Protein AF-A0A6V7IP04-F1 (afdb_monomer_lite)

Sequence (109 aa):
FGAAIGAVGSALTLILRAREKDKRGEVNDEFKEIVTNLNEAGNLLADLQYYYSLCRRASIGATLKPIVKKAVEDTKVDSLLFGKDYGEKLKAAETVEKASKKWIKNSTS

Secondary structure (DSSP, 8-state):
-HHHHHHHHHHHHHHHHHHHH-TT----HHHHHHHHHHHHHHHHHHHHHHHHHHHHHHHHHTTS-HHHHHHHHTS---SSTT-TTHHHHHHHHHHHHHHHHHHHHHH--

Radius of gyration: 24.24 Å; chains: 1; bounding box: 55×19×72 Å

pLDDT: mean 80.54, std 7.43, range [51.78, 90.31]

Structure (mmCIF, N/CA/C/O backbone):
data_AF-A0A6V7IP04-F1
#
_entry.id   AF-A0A6V7IP04-F1
#
loop_
_atom_site.group_PDB
_atom_site.id
_atom_site.type_symbol
_atom_site.label_atom_id
_atom_site.label_alt_id
_atom_site.label_comp_id
_atom_site.label_asym_id
_atom_site.label_entity_id
_atom_site.label_seq_id
_atom_site.pdbx_PDB_ins_code
_atom_site.Cartn_x
_atom_site.Cartn_y
_atom_site.Cartn_z
_atom_site.occupancy
_atom_site.B_iso_or_equiv
_atom_site.auth_seq_id
_atom_site.auth_comp_id
_atom_site.auth_asym_id
_atom_site.auth_atom_id
_atom_site.pdbx_PDB_model_num
ATOM 1 N N . PHE A 1 1 ? 0.442 -8.502 -4.198 1.00 69.62 1 PHE A N 1
ATOM 2 C CA . PHE A 1 1 ? 0.323 -7.045 -4.412 1.00 69.62 1 PHE A CA 1
ATOM 3 C C . PHE A 1 1 ? 1.641 -6.306 -4.220 1.00 69.62 1 PHE A C 1
ATOM 5 O O . PHE A 1 1 ? 2.169 -5.844 -5.218 1.00 69.62 1 PHE A O 1
ATOM 12 N N . GLY A 1 2 ? 2.246 -6.271 -3.022 1.00 71.38 2 GLY A N 1
ATOM 13 C CA . GLY A 1 2 ? 3.549 -5.599 -2.823 1.00 71.38 2 GLY A CA 1
ATOM 14 C C . GLY A 1 2 ? 4.674 -6.108 -3.739 1.00 71.38 2 GLY A C 1
ATOM 15 O O . GLY A 1 2 ? 5.384 -5.314 -4.342 1.00 71.38 2 GLY A O 1
ATOM 16 N N . ALA A 1 3 ? 4.761 -7.428 -3.943 1.00 72.38 3 ALA A N 1
ATOM 17 C CA . ALA A 1 3 ? 5.700 -8.026 -4.897 1.00 72.38 3 ALA A CA 1
ATOM 18 C C . ALA A 1 3 ? 5.435 -7.618 -6.362 1.00 72.38 3 ALA A C 1
ATOM 20 O O . ALA A 1 3 ? 6.376 -7.511 -7.138 1.00 72.38 3 ALA A O 1
ATOM 21 N N . ALA A 1 4 ? 4.177 -7.349 -6.735 1.00 77.50 4 ALA A N 1
ATOM 22 C CA . ALA A 1 4 ? 3.814 -6.928 -8.089 1.00 77.50 4 ALA A CA 1
ATOM 23 C C . ALA A 1 4 ? 4.198 -5.460 -8.339 1.00 77.50 4 ALA A C 1
ATOM 25 O O . ALA A 1 4 ? 4.848 -5.168 -9.335 1.00 77.50 4 ALA A O 1
ATOM 26 N N . ILE A 1 5 ? 3.897 -4.559 -7.395 1.00 84.94 5 ILE A N 1
ATOM 27 C CA . ILE A 1 5 ? 4.349 -3.155 -7.445 1.00 84.94 5 ILE A CA 1
ATOM 28 C C . ILE A 1 5 ? 5.885 -3.093 -7.458 1.00 84.94 5 ILE A C 1
ATOM 30 O O . ILE A 1 5 ? 6.476 -2.367 -8.253 1.00 84.94 5 ILE A O 1
ATOM 34 N N . GLY A 1 6 ? 6.543 -3.910 -6.627 1.00 82.62 6 GLY A N 1
ATOM 35 C CA . GLY A 1 6 ? 8.001 -4.028 -6.610 1.00 82.62 6 GLY A CA 1
ATOM 36 C C . GLY A 1 6 ? 8.584 -4.545 -7.930 1.00 82.62 6 GLY A C 1
ATOM 37 O O . GLY A 1 6 ? 9.605 -4.031 -8.383 1.00 82.62 6 GLY A O 1
ATOM 38 N N . ALA A 1 7 ? 7.929 -5.511 -8.583 1.00 79.25 7 ALA A N 1
ATOM 39 C CA . ALA A 1 7 ? 8.331 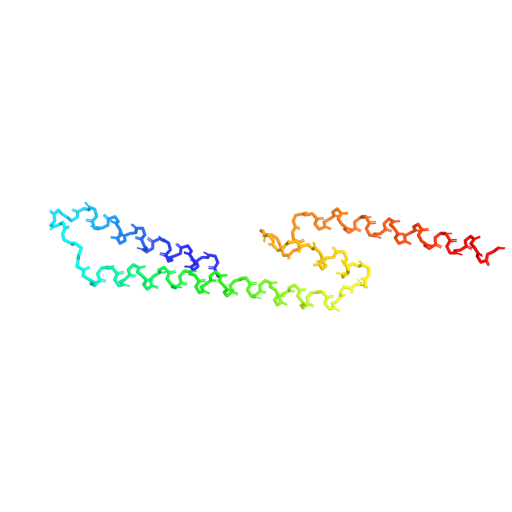-6.008 -9.898 1.00 79.25 7 ALA A CA 1
ATOM 40 C C . ALA A 1 7 ? 8.184 -4.934 -10.989 1.00 79.25 7 ALA A C 1
ATOM 42 O O . ALA A 1 7 ? 9.101 -4.769 -11.789 1.00 79.25 7 ALA A O 1
ATOM 43 N N . VAL A 1 8 ? 7.097 -4.153 -10.973 1.00 90.31 8 VAL A N 1
ATOM 44 C CA . VAL A 1 8 ? 6.895 -3.008 -11.882 1.00 90.31 8 VAL A CA 1
ATOM 45 C C . VAL A 1 8 ? 7.980 -1.948 -11.680 1.00 90.31 8 VAL A C 1
ATOM 47 O O . VAL A 1 8 ? 8.620 -1.532 -12.644 1.00 90.31 8 VAL A O 1
ATOM 50 N N . GLY A 1 9 ? 8.261 -1.562 -10.432 1.00 86.38 9 GLY A N 1
ATOM 51 C CA . GLY A 1 9 ? 9.341 -0.620 -10.121 1.00 86.38 9 GLY A CA 1
ATOM 52 C C . GLY A 1 9 ? 10.724 -1.144 -10.524 1.00 86.38 9 GLY A C 1
ATOM 53 O O . GLY A 1 9 ? 11.563 -0.392 -11.025 1.00 86.38 9 GLY A O 1
ATOM 54 N N . SER A 1 10 ? 10.954 -2.451 -10.371 1.00 82.56 10 SER A N 1
ATOM 55 C CA . SER A 1 10 ? 12.191 -3.107 -10.808 1.00 82.56 10 SER A CA 1
ATOM 56 C C . SER A 1 10 ? 12.322 -3.102 -12.331 1.00 82.56 10 SER A C 1
ATOM 58 O O . SER A 1 10 ? 13.388 -2.772 -12.843 1.00 82.56 10 SER A O 1
ATOM 60 N N . ALA A 1 11 ? 11.242 -3.400 -13.058 1.00 85.19 11 ALA A N 1
ATOM 61 C CA . ALA A 1 11 ? 11.205 -3.343 -14.515 1.00 85.19 11 ALA A CA 1
ATOM 62 C C . ALA A 1 11 ? 11.478 -1.921 -15.028 1.00 85.19 11 ALA A C 1
ATOM 64 O O . ALA A 1 11 ? 12.362 -1.742 -15.862 1.00 85.19 11 ALA A O 1
ATOM 65 N N . LEU A 1 12 ? 10.817 -0.906 -14.458 1.00 88.12 12 LEU A N 1
ATOM 66 C CA . LEU A 1 12 ? 11.086 0.509 -14.746 1.00 88.12 12 LEU A CA 1
ATOM 67 C C . LEU A 1 12 ? 12.560 0.862 -14.521 1.00 88.12 12 LEU A C 1
ATOM 69 O O . LEU A 1 12 ? 13.201 1.455 -15.385 1.00 88.12 12 LEU A O 1
ATOM 73 N N . THR A 1 13 ? 13.125 0.445 -13.386 1.00 87.12 13 THR A N 1
ATOM 74 C CA . THR A 1 13 ? 14.535 0.697 -13.053 1.00 87.12 13 THR A CA 1
ATOM 75 C C . THR A 1 13 ? 15.483 0.036 -14.056 1.00 87.12 13 THR A C 1
ATOM 77 O O . THR A 1 13 ? 16.471 0.645 -14.465 1.00 87.12 13 THR A O 1
ATOM 80 N N . LEU A 1 14 ? 15.205 -1.205 -14.467 1.00 84.06 14 LEU A N 1
ATOM 81 C CA . LEU A 1 14 ? 16.014 -1.927 -15.453 1.00 84.06 14 LEU A CA 1
ATOM 82 C C . LEU A 1 14 ? 15.943 -1.272 -16.834 1.00 84.06 14 LEU A C 1
ATOM 84 O O . LEU A 1 14 ? 16.980 -1.118 -17.474 1.00 84.06 14 LEU A O 1
ATOM 88 N N . ILE A 1 15 ? 14.754 -0.842 -17.256 1.00 86.44 15 ILE A N 1
ATOM 89 C CA . ILE A 1 15 ? 14.522 -0.154 -18.531 1.00 86.44 15 ILE A CA 1
ATOM 90 C C . ILE A 1 15 ? 15.263 1.190 -18.564 1.00 86.44 15 ILE A C 1
ATOM 92 O O . ILE A 1 15 ? 15.974 1.481 -19.525 1.00 86.44 15 ILE A O 1
ATOM 96 N N . LEU A 1 16 ? 15.182 1.977 -17.488 1.00 83.12 16 LEU A N 1
ATOM 97 C CA . LEU A 1 16 ? 15.897 3.252 -17.371 1.00 83.12 16 LEU A CA 1
ATOM 98 C C . LEU A 1 16 ? 17.423 3.061 -17.362 1.00 83.12 16 LEU A C 1
ATOM 100 O O . LEU A 1 16 ? 18.135 3.767 -18.071 1.00 83.12 16 LEU A O 1
ATOM 104 N N . ARG A 1 17 ? 17.937 2.059 -16.636 1.00 83.12 17 ARG A N 1
ATOM 105 C CA . ARG A 1 17 ? 19.378 1.739 -16.608 1.00 83.12 17 ARG A CA 1
ATOM 106 C C . ARG A 1 17 ? 19.902 1.191 -17.933 1.00 83.12 17 ARG A C 1
ATOM 108 O O . ARG A 1 17 ? 21.040 1.473 -18.301 1.00 83.12 17 ARG A O 1
ATOM 115 N N . ALA A 1 18 ? 19.115 0.367 -18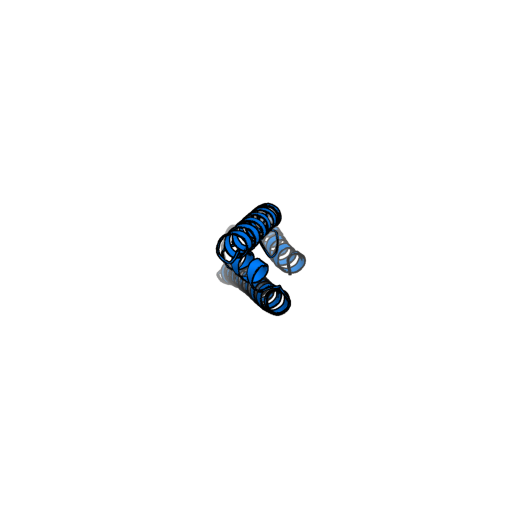.625 1.00 78.88 18 ALA A N 1
ATOM 116 C CA . ALA A 1 18 ? 19.465 -0.128 -19.954 1.00 78.88 18 ALA A CA 1
ATOM 117 C C . ALA A 1 18 ? 19.603 1.041 -20.937 1.00 78.88 18 ALA A C 1
ATOM 119 O O . ALA A 1 18 ? 20.540 1.067 -21.731 1.00 78.88 18 ALA A O 1
ATOM 120 N N . ARG A 1 19 ? 18.736 2.048 -20.797 1.00 77.94 19 ARG A N 1
ATOM 121 C CA . ARG A 1 19 ? 18.783 3.273 -21.586 1.00 77.94 19 ARG A CA 1
ATOM 122 C C . ARG A 1 19 ? 19.978 4.170 -21.270 1.00 77.94 19 ARG A C 1
ATOM 124 O O . ARG A 1 19 ? 20.609 4.651 -22.198 1.00 77.94 19 ARG A O 1
ATOM 131 N N . GLU A 1 20 ? 20.332 4.377 -20.001 1.00 76.88 20 GLU A N 1
ATOM 132 C CA . GLU A 1 20 ? 21.528 5.164 -19.634 1.00 76.88 20 GLU A CA 1
ATOM 133 C C . GLU A 1 20 ? 22.825 4.595 -20.232 1.00 76.88 20 GLU A C 1
ATOM 135 O O . GLU A 1 20 ? 23.775 5.332 -20.498 1.00 76.88 20 GLU A O 1
ATOM 140 N N . LYS A 1 21 ? 22.874 3.277 -20.454 1.00 73.12 21 LYS A N 1
ATOM 141 C CA . LYS A 1 21 ? 24.016 2.600 -21.080 1.00 73.12 21 LYS A CA 1
ATOM 142 C C . LYS A 1 21 ? 24.035 2.729 -22.604 1.00 73.12 21 LYS A C 1
ATOM 144 O O . LYS A 1 21 ? 25.099 2.541 -23.199 1.00 73.12 21 LYS A O 1
ATOM 149 N N . ASP A 1 22 ? 22.902 3.040 -23.230 1.00 73.12 22 ASP A N 1
ATOM 150 C CA . ASP A 1 22 ? 22.802 3.196 -24.676 1.00 73.12 22 ASP A CA 1
ATOM 151 C C . ASP A 1 22 ? 23.168 4.632 -25.089 1.00 73.12 22 ASP A C 1
ATOM 153 O O . ASP A 1 22 ? 22.418 5.592 -24.909 1.00 73.12 22 ASP A O 1
ATOM 157 N N . LYS A 1 23 ? 24.374 4.795 -25.642 1.00 62.31 23 LYS A N 1
ATOM 158 C CA . LYS A 1 23 ? 24.976 6.099 -25.979 1.00 62.31 23 LYS A CA 1
ATOM 159 C C . LYS A 1 23 ? 24.329 6.803 -27.185 1.00 62.31 23 LYS A C 1
ATOM 161 O O . LYS A 1 23 ? 24.824 7.849 -27.595 1.00 62.31 23 LYS A O 1
ATOM 166 N N . ARG A 1 24 ? 23.260 6.246 -27.773 1.00 63.69 24 ARG A N 1
ATOM 167 C CA . ARG A 1 24 ? 22.558 6.817 -28.942 1.00 63.69 24 ARG A CA 1
ATOM 168 C C . ARG A 1 24 ? 21.508 7.881 -28.599 1.00 63.69 24 ARG A C 1
ATOM 170 O O . ARG A 1 24 ? 21.027 8.546 -29.503 1.00 63.69 24 ARG A O 1
ATOM 177 N N . GLY A 1 25 ? 21.211 8.102 -27.317 1.00 57.75 25 GLY A N 1
ATOM 178 C CA . GLY A 1 25 ? 20.666 9.366 -26.797 1.00 57.75 25 GLY A CA 1
ATOM 179 C C . GLY A 1 25 ? 19.208 9.733 -27.116 1.00 57.75 25 GLY A C 1
ATOM 180 O O . GLY A 1 25 ? 18.636 10.543 -26.387 1.00 57.75 25 GLY A O 1
ATOM 181 N N . GLU A 1 26 ? 18.559 9.153 -28.122 1.00 65.12 26 GLU A N 1
ATOM 182 C CA . GLU A 1 26 ? 17.201 9.573 -28.492 1.00 65.12 26 GLU A CA 1
ATOM 183 C C . GLU A 1 26 ? 16.124 8.890 -27.633 1.00 65.12 26 GLU A C 1
ATOM 185 O O . GLU A 1 26 ? 16.058 7.665 -27.519 1.00 65.12 26 GLU A O 1
ATOM 190 N N . VAL A 1 27 ? 15.266 9.696 -26.987 1.00 70.00 27 VAL A N 1
ATOM 191 C CA . VAL A 1 27 ? 13.999 9.197 -26.431 1.00 70.00 27 VAL A C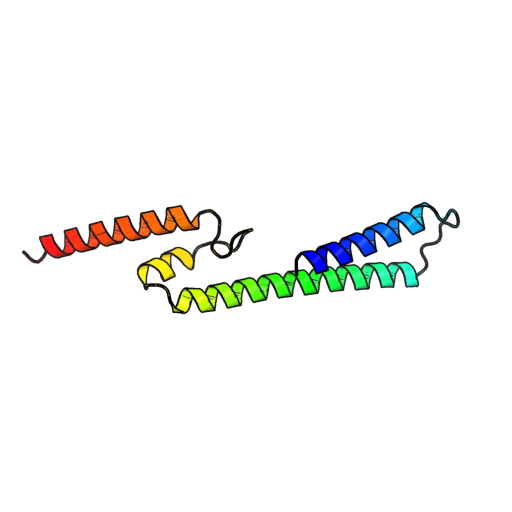A 1
ATOM 192 C C . VAL A 1 27 ? 13.082 8.937 -27.627 1.00 70.00 27 VAL A C 1
ATOM 194 O O . VAL A 1 27 ? 12.528 9.894 -28.168 1.00 70.00 27 VAL A O 1
ATOM 197 N N . ASN A 1 28 ? 12.903 7.687 -28.047 1.00 76.31 28 ASN A N 1
ATOM 198 C CA . ASN A 1 28 ? 11.828 7.384 -28.989 1.00 76.31 28 ASN A CA 1
ATOM 199 C C . ASN A 1 28 ? 10.475 7.368 -28.250 1.00 76.31 28 ASN A C 1
ATOM 201 O O . ASN A 1 28 ? 10.414 7.241 -27.021 1.00 76.31 28 ASN A O 1
ATOM 205 N N . ASP A 1 29 ? 9.383 7.558 -28.986 1.00 80.44 29 ASP A N 1
ATOM 206 C CA . ASP A 1 29 ? 8.054 7.640 -28.375 1.00 80.44 29 ASP A CA 1
ATOM 207 C C . ASP A 1 29 ? 7.612 6.298 -27.765 1.00 80.44 29 ASP A C 1
ATOM 209 O O . ASP A 1 29 ? 6.995 6.296 -26.700 1.00 80.44 29 ASP A O 1
ATOM 213 N N . GLU A 1 30 ? 8.063 5.168 -28.322 1.00 78.81 30 GLU A N 1
ATOM 214 C CA . GLU A 1 30 ? 7.844 3.826 -27.757 1.00 78.81 30 GLU A CA 1
ATOM 215 C C . GLU A 1 30 ? 8.406 3.687 -26.333 1.00 78.81 30 GLU A C 1
ATOM 217 O O . GLU A 1 30 ? 7.758 3.127 -25.450 1.00 78.81 30 GLU A O 1
ATOM 222 N N . PHE A 1 31 ? 9.599 4.229 -26.060 1.00 82.81 31 PHE A N 1
ATOM 223 C CA . PHE A 1 31 ? 10.184 4.187 -24.720 1.00 82.81 31 PHE A CA 1
ATOM 224 C C . PHE A 1 31 ? 9.341 4.967 -23.709 1.00 82.81 31 PHE A C 1
ATOM 226 O O . PHE A 1 31 ? 9.152 4.514 -22.576 1.00 82.81 31 PHE A O 1
ATOM 233 N N . LYS A 1 32 ? 8.832 6.144 -24.102 1.00 81.56 32 LYS A N 1
ATOM 234 C CA . LYS A 1 32 ? 7.942 6.938 -23.240 1.00 81.56 32 LYS A CA 1
ATOM 235 C C . LYS A 1 32 ? 6.664 6.162 -22.952 1.00 81.56 32 LYS A C 1
ATOM 237 O O . LYS A 1 32 ? 6.239 6.123 -21.804 1.00 81.56 32 LYS A O 1
ATOM 242 N N . GLU A 1 33 ? 6.093 5.519 -23.965 1.00 80.94 33 GLU A N 1
ATOM 243 C CA . GLU A 1 33 ? 4.867 4.735 -23.838 1.00 80.94 33 GLU A CA 1
ATOM 244 C C . GLU A 1 33 ? 5.047 3.533 -22.899 1.00 80.94 33 GLU A C 1
ATOM 246 O O . GLU A 1 33 ? 4.228 3.320 -22.008 1.00 80.94 33 GLU A O 1
ATOM 251 N N . ILE A 1 34 ? 6.169 2.811 -22.995 1.00 84.81 34 ILE A N 1
ATOM 252 C CA . ILE A 1 34 ? 6.496 1.709 -22.075 1.00 84.81 34 ILE A CA 1
ATOM 253 C C . ILE A 1 34 ? 6.597 2.202 -20.626 1.00 84.81 34 ILE A C 1
ATOM 255 O O . ILE A 1 34 ? 6.043 1.578 -19.717 1.00 84.81 34 ILE A O 1
ATOM 259 N N . VAL A 1 35 ? 7.300 3.315 -20.390 1.00 85.94 35 VAL A N 1
ATOM 260 C CA . VAL A 1 35 ? 7.442 3.890 -19.042 1.00 85.94 35 VAL A CA 1
ATOM 261 C C . VAL A 1 35 ? 6.089 4.347 -18.497 1.00 85.94 35 VAL A C 1
ATOM 263 O O . VAL A 1 35 ? 5.782 4.070 -17.336 1.00 85.94 35 VAL A O 1
ATOM 266 N N . THR A 1 36 ? 5.266 4.992 -19.325 1.00 84.75 36 THR A N 1
ATOM 267 C CA . THR A 1 36 ? 3.912 5.425 -18.957 1.00 84.75 36 THR A CA 1
ATOM 268 C C . THR A 1 36 ? 3.032 4.233 -18.592 1.00 84.75 36 THR A C 1
ATOM 270 O O . THR A 1 36 ? 2.492 4.208 -17.489 1.00 84.75 36 THR A O 1
ATOM 273 N N . ASN A 1 37 ? 2.975 3.199 -19.434 1.00 84.06 37 ASN A N 1
ATOM 274 C CA . ASN A 1 37 ? 2.168 2.001 -19.188 1.00 84.06 37 ASN A CA 1
ATOM 275 C C . ASN A 1 37 ? 2.590 1.268 -17.907 1.00 84.06 37 ASN A C 1
ATOM 277 O O . ASN A 1 37 ? 1.749 0.794 -17.142 1.00 84.06 37 ASN A O 1
ATOM 281 N N . LEU A 1 38 ? 3.895 1.189 -17.628 1.00 88.75 38 LEU A N 1
ATOM 282 C CA . LEU A 1 38 ? 4.389 0.597 -16.384 1.00 88.75 38 LEU A CA 1
ATOM 283 C C . LEU A 1 38 ? 4.039 1.449 -15.160 1.00 88.75 38 LEU A C 1
ATOM 285 O O . LEU A 1 38 ? 3.672 0.900 -14.123 1.00 88.75 38 LEU A O 1
ATOM 289 N N . ASN A 1 39 ? 4.122 2.774 -15.266 1.00 86.81 39 ASN A N 1
ATOM 290 C CA . ASN A 1 39 ? 3.705 3.671 -14.192 1.00 86.81 39 ASN A CA 1
ATOM 291 C C . ASN A 1 39 ? 2.200 3.536 -13.901 1.00 86.81 39 ASN A C 1
ATOM 293 O O . ASN A 1 39 ? 1.800 3.393 -12.746 1.00 86.81 39 ASN A O 1
ATOM 297 N N . GLU A 1 40 ? 1.369 3.502 -14.943 1.00 86.44 40 GLU A N 1
ATOM 298 C CA . GLU A 1 40 ? -0.074 3.274 -14.827 1.00 86.44 40 GLU A CA 1
ATOM 299 C C . GLU A 1 40 ? -0.390 1.916 -14.195 1.00 86.44 40 GLU A C 1
ATOM 301 O O . GLU A 1 40 ? -1.189 1.847 -13.260 1.00 86.44 40 GLU A O 1
ATOM 306 N N . ALA A 1 41 ? 0.295 0.847 -14.610 1.00 89.31 41 ALA A N 1
ATOM 307 C CA . ALA A 1 41 ? 0.163 -0.466 -13.984 1.00 89.31 41 ALA A CA 1
ATOM 308 C C . ALA A 1 41 ? 0.533 -0.432 -12.490 1.00 89.31 41 ALA A C 1
ATOM 310 O O . ALA A 1 41 ? -0.151 -1.040 -11.664 1.00 89.31 41 ALA A O 1
ATOM 311 N N . GLY A 1 42 ? 1.589 0.301 -12.125 1.00 89.75 42 GLY A N 1
ATOM 312 C CA . GLY A 1 42 ? 1.984 0.518 -10.733 1.00 89.75 42 GLY A CA 1
ATOM 313 C C . GLY A 1 42 ? 0.892 1.206 -9.910 1.00 89.75 42 GLY A C 1
ATOM 314 O O . GLY A 1 42 ? 0.564 0.733 -8.820 1.00 89.75 42 GLY A O 1
ATOM 315 N N . ASN A 1 43 ? 0.290 2.267 -10.454 1.00 87.75 43 ASN A N 1
ATOM 316 C CA . ASN A 1 43 ? -0.804 2.998 -9.810 1.00 87.75 43 ASN A CA 1
ATOM 317 C C . ASN A 1 43 ? -2.058 2.130 -9.654 1.00 87.75 43 ASN A C 1
ATOM 319 O O . ASN A 1 43 ? -2.583 2.018 -8.550 1.00 87.75 43 ASN A O 1
ATOM 323 N N . LEU A 1 44 ? -2.474 1.418 -10.707 1.00 88.44 44 LEU A N 1
ATOM 324 C CA . LEU A 1 44 ? -3.618 0.499 -10.651 1.00 88.44 44 LEU A CA 1
ATOM 325 C C . LEU A 1 44 ? -3.431 -0.592 -9.587 1.00 88.44 44 LEU A C 1
ATOM 327 O O . LEU A 1 44 ? -4.362 -0.932 -8.855 1.00 88.44 44 LEU A O 1
ATOM 331 N N . LEU A 1 45 ? -2.217 -1.137 -9.463 1.00 89.25 45 LEU A N 1
ATOM 332 C CA . LEU A 1 45 ? -1.898 -2.120 -8.427 1.00 89.25 45 LEU A CA 1
ATOM 333 C C . LEU A 1 45 ? -1.927 -1.517 -7.016 1.00 89.25 45 LEU A C 1
ATOM 335 O O . LEU A 1 45 ? -2.328 -2.207 -6.072 1.00 89.25 45 LEU A O 1
ATOM 339 N N . ALA A 1 46 ? -1.502 -0.262 -6.857 1.00 87.06 46 ALA A N 1
ATOM 340 C CA . ALA A 1 46 ? -1.569 0.456 -5.587 1.00 87.06 46 ALA A CA 1
ATOM 341 C C . ALA A 1 46 ? -3.023 0.740 -5.175 1.00 87.06 46 ALA A C 1
ATOM 343 O O . ALA A 1 46 ? -3.398 0.455 -4.034 1.00 87.06 46 ALA A O 1
ATOM 344 N N . ASP A 1 47 ? -3.856 1.193 -6.111 1.00 87.62 47 ASP A N 1
ATOM 345 C CA . ASP A 1 47 ? -5.282 1.444 -5.891 1.00 87.62 47 ASP A CA 1
ATOM 346 C C . ASP A 1 47 ? -6.028 0.160 -5.523 1.00 87.62 47 ASP A C 1
ATOM 348 O O . ASP A 1 47 ? -6.783 0.119 -4.547 1.00 87.62 47 ASP A O 1
ATOM 352 N N . LEU A 1 48 ? -5.756 -0.937 -6.237 1.00 88.56 48 LEU A N 1
ATOM 353 C CA . LEU A 1 48 ? -6.338 -2.241 -5.931 1.00 88.56 48 LEU A CA 1
ATOM 354 C C . LEU A 1 48 ? -5.931 -2.732 -4.534 1.00 88.56 48 LEU A C 1
ATOM 356 O O . LEU A 1 48 ? -6.761 -3.253 -3.787 1.00 88.56 48 LEU A O 1
ATOM 360 N N . GLN A 1 49 ? -4.668 -2.536 -4.146 1.00 86.56 49 GLN A N 1
ATOM 361 C CA . GLN A 1 49 ? -4.189 -2.872 -2.806 1.00 86.56 49 GLN A CA 1
ATOM 362 C C . GLN A 1 49 ? -4.889 -2.038 -1.720 1.00 86.56 49 GLN A C 1
ATOM 364 O O . GLN A 1 49 ? -5.224 -2.567 -0.651 1.00 86.56 49 GLN A O 1
ATOM 369 N N . TYR A 1 50 ? -5.120 -0.750 -1.976 1.00 85.12 50 TYR A N 1
ATOM 370 C CA . TYR A 1 50 ? -5.869 0.118 -1.073 1.00 85.12 50 TYR A CA 1
ATOM 371 C C . TYR A 1 50 ? -7.321 -0.354 -0.932 1.00 85.12 50 TYR A C 1
ATOM 373 O O . TYR A 1 50 ? -7.790 -0.574 0.188 1.00 85.12 50 TYR A O 1
ATOM 381 N N . TYR A 1 51 ? -7.998 -0.622 -2.049 1.00 87.56 51 TYR A N 1
ATOM 382 C CA . TYR A 1 51 ? -9.373 -1.115 -2.053 1.00 87.56 51 TYR A CA 1
ATOM 383 C C . TYR A 1 51 ? -9.509 -2.454 -1.318 1.00 87.56 51 TYR A C 1
ATOM 385 O O . TYR A 1 51 ? -10.369 -2.613 -0.453 1.00 87.56 51 TYR A O 1
ATOM 393 N N . TYR A 1 52 ? -8.595 -3.396 -1.564 1.00 86.31 52 TYR A N 1
ATOM 394 C CA . TYR A 1 52 ? -8.570 -4.671 -0.850 1.00 86.31 52 TYR A C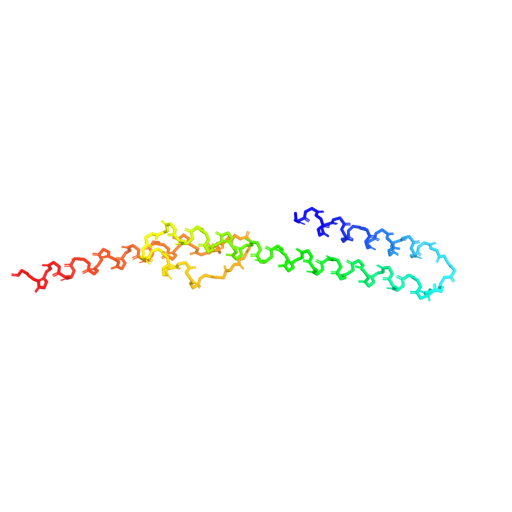A 1
ATOM 395 C C . TYR A 1 52 ? -8.401 -4.482 0.665 1.00 86.31 52 TYR A C 1
ATOM 397 O O . TYR A 1 52 ? -9.031 -5.176 1.469 1.00 86.31 52 TYR A O 1
ATOM 405 N N . SER A 1 53 ? -7.587 -3.505 1.073 1.00 85.69 53 SER A N 1
ATOM 406 C CA . SER A 1 53 ? -7.415 -3.152 2.484 1.00 85.69 53 SER A CA 1
ATOM 407 C C . SER A 1 53 ? -8.715 -2.612 3.093 1.00 85.69 53 SER A C 1
ATOM 409 O O . SER A 1 53 ? -9.070 -3.012 4.203 1.00 85.69 53 SER A O 1
ATOM 411 N N . LEU A 1 54 ? -9.471 -1.786 2.362 1.00 84.50 54 LEU A N 1
ATOM 412 C CA . LEU A 1 54 ? -10.793 -1.315 2.789 1.00 84.50 54 LEU A CA 1
ATOM 413 C C . LEU A 1 54 ? -11.808 -2.459 2.900 1.00 84.50 54 LEU A C 1
ATOM 415 O O . LEU A 1 54 ? -12.473 -2.578 3.929 1.00 84.50 54 LEU A O 1
ATOM 419 N N . CYS A 1 55 ? -11.889 -3.344 1.904 1.00 86.50 55 CYS A N 1
ATOM 420 C CA . CYS A 1 55 ? -12.784 -4.505 1.942 1.00 86.50 55 CYS A CA 1
ATOM 421 C C . CYS A 1 55 ? -12.484 -5.413 3.137 1.00 86.50 55 CYS A C 1
ATOM 423 O O . CYS A 1 55 ? -13.396 -5.836 3.854 1.00 86.50 55 CYS A O 1
ATOM 425 N N . ARG A 1 56 ? -11.199 -5.682 3.398 1.00 85.56 56 ARG A N 1
ATOM 426 C CA . ARG A 1 56 ? -10.775 -6.487 4.548 1.00 85.56 56 ARG A CA 1
ATOM 427 C C . ARG A 1 56 ? -11.131 -5.801 5.866 1.00 85.56 56 ARG A C 1
ATOM 429 O O . ARG A 1 56 ? -11.593 -6.465 6.791 1.00 85.56 56 ARG A O 1
ATOM 436 N N . ARG A 1 57 ? -10.970 -4.477 5.946 1.00 85.69 57 ARG A N 1
ATOM 437 C CA . ARG A 1 57 ? -11.359 -3.677 7.114 1.00 85.69 57 ARG A CA 1
ATOM 438 C C . ARG A 1 57 ? -12.867 -3.717 7.359 1.00 85.69 57 ARG A C 1
ATOM 440 O O . ARG A 1 57 ? -13.269 -3.945 8.494 1.00 85.69 57 ARG A O 1
ATOM 447 N N . ALA A 1 58 ? -13.686 -3.559 6.322 1.00 83.56 58 ALA A N 1
ATOM 448 C CA . ALA A 1 58 ? -15.142 -3.650 6.422 1.00 83.56 58 ALA A CA 1
ATOM 449 C C . ALA A 1 58 ? -15.597 -5.053 6.858 1.00 83.56 58 ALA A C 1
ATOM 451 O O . ALA A 1 58 ? -16.419 -5.183 7.764 1.00 83.56 58 ALA A O 1
ATOM 452 N N . SER A 1 59 ? -15.000 -6.095 6.272 1.00 84.19 59 SER A N 1
ATOM 453 C CA . SER A 1 59 ? -15.312 -7.495 6.590 1.00 84.19 59 SER A CA 1
ATOM 454 C C . SER A 1 59 ? -14.988 -7.835 8.045 1.00 84.19 59 SER A C 1
ATOM 456 O O . SER A 1 59 ? -15.824 -8.388 8.752 1.00 84.19 59 SER A O 1
ATOM 458 N N . ILE A 1 60 ? -13.800 -7.455 8.529 1.00 83.25 60 ILE A N 1
ATOM 459 C CA . ILE A 1 60 ? -13.434 -7.659 9.938 1.00 83.25 60 ILE A CA 1
ATOM 460 C C . ILE A 1 60 ? -14.301 -6.776 10.840 1.00 83.25 60 ILE A C 1
ATOM 462 O O . ILE A 1 60 ? -14.819 -7.259 11.842 1.00 83.25 60 ILE A O 1
ATOM 466 N N . GLY A 1 61 ? -14.518 -5.512 10.468 1.00 82.12 61 GLY A N 1
ATOM 467 C CA . GLY A 1 61 ? -15.339 -4.558 11.215 1.00 82.12 61 GLY A CA 1
ATOM 468 C C . GLY A 1 61 ? -16.770 -5.035 11.466 1.00 82.12 61 GLY A C 1
ATOM 469 O O . GLY A 1 61 ? -17.319 -4.759 12.531 1.00 82.12 61 GLY A O 1
ATOM 470 N N . ALA A 1 62 ? -17.354 -5.807 10.545 1.00 80.06 62 ALA A N 1
ATOM 471 C CA . ALA A 1 62 ? -18.671 -6.421 10.721 1.00 80.06 62 ALA A CA 1
ATOM 472 C C . ALA A 1 62 ? -18.731 -7.433 11.883 1.00 80.06 62 ALA A C 1
ATOM 474 O O . ALA A 1 62 ? -19.802 -7.659 12.438 1.00 80.06 62 ALA A O 1
ATOM 475 N N . THR A 1 63 ? -17.593 -8.014 12.275 1.00 81.75 63 THR A N 1
ATOM 476 C CA . THR A 1 63 ? -17.499 -9.002 13.367 1.00 81.75 63 THR A CA 1
ATOM 477 C C . THR A 1 63 ? -17.133 -8.387 14.721 1.00 81.75 63 THR A C 1
ATOM 479 O O . THR A 1 63 ? -17.164 -9.068 15.747 1.00 81.75 63 THR A O 1
ATOM 482 N N . LEU A 1 64 ? -16.781 -7.098 14.752 1.00 81.62 64 LEU A N 1
ATOM 483 C CA . LEU A 1 64 ? -16.340 -6.416 15.966 1.00 81.62 64 LEU A CA 1
ATOM 484 C C . LEU A 1 64 ? -17.526 -5.990 16.835 1.00 81.62 64 LEU A C 1
ATOM 486 O O . LEU A 1 64 ? -18.583 -5.590 16.346 1.00 81.62 64 LEU A O 1
ATOM 490 N N . LYS A 1 65 ? -17.317 -5.992 18.158 1.00 81.19 65 LYS A N 1
ATOM 491 C CA . LYS A 1 65 ? -18.268 -5.387 19.102 1.00 81.19 65 LYS A CA 1
ATOM 492 C C . LYS A 1 65 ? -18.472 -3.904 18.747 1.00 81.19 65 LYS A C 1
ATOM 494 O O . LYS A 1 65 ? -17.490 -3.252 18.393 1.00 81.19 65 LYS A O 1
ATOM 499 N N . PRO A 1 66 ? -19.676 -3.327 18.921 1.00 81.00 66 PRO A N 1
ATOM 500 C CA . PRO A 1 66 ? -19.972 -1.948 18.513 1.00 81.00 66 PRO A CA 1
ATOM 501 C C . PRO A 1 66 ? -18.982 -0.896 19.040 1.00 81.00 66 PRO A C 1
ATOM 503 O O . PRO A 1 66 ? -18.590 0.004 18.304 1.00 81.00 66 PRO A O 1
ATOM 506 N N . ILE A 1 67 ? -18.524 -1.044 20.290 1.00 77.19 67 ILE A N 1
ATOM 507 C CA . ILE A 1 67 ? -17.530 -0.155 20.915 1.00 77.19 67 ILE A CA 1
ATOM 508 C C . ILE A 1 67 ? -16.175 -0.201 20.187 1.00 77.19 67 ILE A C 1
ATOM 510 O O . ILE A 1 67 ? -15.551 0.829 19.949 1.00 77.19 67 ILE A O 1
ATOM 514 N N . VAL A 1 68 ? -15.756 -1.400 19.774 1.00 76.44 68 VAL A N 1
ATOM 515 C CA . VAL A 1 68 ? -14.502 -1.636 19.057 1.00 76.44 68 VAL A CA 1
ATOM 516 C C . VAL A 1 68 ? -14.636 -1.153 17.622 1.00 76.44 68 VAL A C 1
ATOM 518 O O . VAL A 1 68 ? -13.744 -0.471 17.135 1.00 76.44 68 VAL A O 1
ATOM 521 N N . LYS A 1 69 ? -15.775 -1.435 16.976 1.00 79.25 69 LYS A N 1
ATOM 522 C CA . LYS A 1 69 ? -16.101 -0.963 15.628 1.00 79.25 69 LYS A CA 1
ATOM 523 C C . LYS A 1 69 ? -15.966 0.561 15.528 1.00 79.25 69 LYS A C 1
ATOM 525 O O . LYS A 1 69 ? -15.248 1.048 14.665 1.00 79.25 69 LYS A O 1
ATOM 530 N N . LYS A 1 70 ? -16.550 1.295 16.479 1.00 77.94 70 LYS A N 1
ATOM 531 C CA . LYS A 1 70 ? -16.475 2.761 16.524 1.00 77.94 70 LYS A CA 1
ATOM 532 C C . LYS A 1 70 ? -15.045 3.270 16.751 1.00 77.94 70 LYS A C 1
ATOM 534 O O . LYS A 1 70 ? -14.614 4.210 16.100 1.00 77.94 70 LYS A O 1
ATOM 539 N N . ALA A 1 71 ? -14.276 2.604 17.616 1.00 75.56 71 ALA A N 1
ATOM 540 C CA . ALA A 1 71 ? -12.874 2.953 17.869 1.00 75.56 71 ALA A CA 1
ATOM 541 C C . ALA A 1 71 ? -11.961 2.725 16.649 1.00 75.56 71 ALA A C 1
ATOM 543 O O . ALA A 1 71 ? -10.947 3.414 16.497 1.00 75.56 71 ALA A O 1
ATOM 544 N N . VAL A 1 72 ? -12.311 1.764 15.785 1.00 74.69 72 VAL A N 1
ATOM 545 C CA . VAL A 1 72 ? -11.556 1.469 14.564 1.00 74.69 72 VAL A CA 1
ATOM 546 C C . VAL A 1 72 ? -12.060 2.173 13.329 1.00 74.69 72 VAL A C 1
ATOM 548 O O . VAL A 1 72 ? -11.313 2.191 12.369 1.00 74.69 72 VAL A O 1
ATOM 551 N N . GLU A 1 73 ? -13.270 2.723 13.277 1.00 75.00 73 GLU A N 1
ATOM 552 C CA . GLU A 1 73 ? -13.758 3.470 12.104 1.00 75.00 73 GLU A CA 1
ATOM 553 C C . GLU A 1 73 ? -12.938 4.751 11.875 1.00 75.00 73 GLU A C 1
ATOM 555 O O . GLU A 1 73 ? -12.612 5.077 10.736 1.00 75.00 73 GLU A O 1
ATOM 560 N N . ASP A 1 74 ? -12.441 5.365 12.951 1.00 72.00 74 ASP A N 1
ATOM 561 C CA . ASP A 1 74 ? -11.671 6.613 12.901 1.00 72.00 74 ASP A CA 1
ATOM 562 C C . ASP A 1 74 ? -10.154 6.412 12.714 1.00 72.00 74 ASP A C 1
ATOM 564 O O . ASP A 1 74 ? -9.365 7.350 12.865 1.00 72.00 74 ASP A O 1
ATOM 568 N N . THR A 1 75 ? -9.668 5.188 12.480 1.00 75.25 75 THR A N 1
ATOM 569 C CA . THR A 1 75 ? -8.233 4.962 12.230 1.00 75.25 75 THR A CA 1
ATOM 570 C C . THR A 1 75 ? -7.865 5.139 10.763 1.00 75.25 75 THR A C 1
ATOM 572 O O . THR A 1 75 ? -8.626 4.807 9.851 1.00 75.25 75 THR A O 1
ATOM 575 N N . LYS A 1 76 ? -6.659 5.648 10.505 1.00 72.19 76 LYS A N 1
ATOM 576 C CA . LYS A 1 76 ? -6.104 5.670 9.152 1.00 72.19 76 LYS A CA 1
ATOM 577 C C . LYS A 1 76 ? -5.631 4.260 8.796 1.00 72.19 76 LYS A C 1
ATOM 579 O O . LYS A 1 76 ? -4.997 3.598 9.613 1.00 72.19 76 LYS A O 1
ATOM 584 N N . VAL A 1 77 ? -5.939 3.804 7.582 1.00 68.25 77 VAL A N 1
ATOM 585 C CA . VAL A 1 77 ? -5.266 2.620 7.029 1.00 68.25 77 VAL A CA 1
ATOM 586 C C . VAL A 1 77 ? -3.825 3.040 6.747 1.00 68.25 77 VAL A C 1
ATOM 588 O O . VAL A 1 77 ? -3.601 3.926 5.923 1.00 68.25 77 VAL A O 1
ATOM 591 N N . ASP A 1 78 ? -2.867 2.467 7.471 1.00 70.75 78 ASP A N 1
ATOM 592 C CA . ASP A 1 78 ? -1.437 2.688 7.248 1.00 70.75 78 ASP A CA 1
ATOM 593 C C . ASP A 1 78 ? -0.766 1.374 6.797 1.00 70.75 78 ASP A C 1
ATOM 595 O O . ASP A 1 78 ? -1.403 0.532 6.163 1.00 70.75 78 ASP A O 1
ATOM 599 N N . SER A 1 79 ? 0.516 1.175 7.111 1.00 63.72 79 SER A N 1
ATOM 600 C CA . SER A 1 79 ? 1.198 -0.128 7.015 1.00 63.72 79 SER A CA 1
ATOM 601 C C . SER A 1 79 ? 0.429 -1.311 7.638 1.00 63.72 79 SER A C 1
ATOM 603 O O . SER A 1 79 ? 0.651 -2.462 7.267 1.00 63.72 79 SER A O 1
ATOM 605 N N . LEU A 1 80 ? -0.464 -1.037 8.588 1.00 68.56 80 LEU A N 1
ATOM 606 C CA . LEU A 1 80 ? -1.329 -1.968 9.290 1.00 68.56 80 LEU A CA 1
ATOM 607 C C . LEU A 1 80 ? -2.797 -1.665 8.964 1.00 68.56 80 LEU A C 1
ATOM 609 O O . LEU A 1 80 ? -3.213 -0.518 8.809 1.00 68.56 80 LEU A O 1
ATOM 613 N N . LEU A 1 81 ? -3.613 -2.721 8.927 1.00 75.50 81 LEU A N 1
ATOM 614 C CA . LEU A 1 81 ? -5.014 -2.668 8.487 1.00 75.50 81 LEU A CA 1
ATOM 615 C C . LEU A 1 81 ? -5.886 -1.659 9.257 1.00 75.50 81 LEU A C 1
ATOM 617 O O . LEU A 1 81 ? -6.788 -1.059 8.676 1.00 75.50 81 LEU A O 1
ATOM 621 N N . PHE A 1 82 ? -5.614 -1.489 10.552 1.00 78.81 82 PHE A N 1
ATOM 622 C CA . PHE A 1 82 ? -6.317 -0.569 11.452 1.00 78.81 82 PHE A CA 1
ATOM 623 C C . PHE A 1 82 ? -5.413 0.548 11.981 1.00 78.81 82 PHE A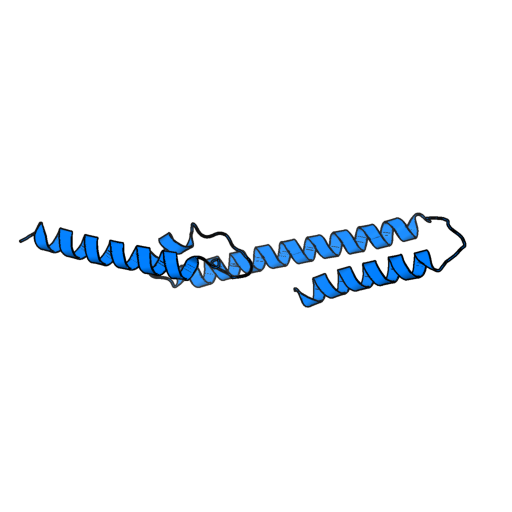 C 1
ATOM 625 O O . PHE A 1 82 ? -5.809 1.265 12.897 1.00 78.81 82 PHE A O 1
ATOM 632 N N . GLY A 1 83 ? -4.216 0.689 11.416 1.00 80.50 83 GLY A N 1
ATOM 633 C CA . GLY A 1 83 ? -3.211 1.634 11.874 1.00 80.50 83 GLY A CA 1
ATOM 634 C C . GLY A 1 83 ? -2.406 1.161 13.087 1.00 80.50 83 GLY A C 1
ATOM 635 O O . GLY A 1 83 ? -2.819 0.259 13.822 1.00 80.50 83 GLY A O 1
ATOM 636 N N . LYS A 1 84 ? -1.245 1.783 13.306 1.00 79.81 84 LYS A N 1
ATOM 637 C CA . LYS A 1 84 ? -0.378 1.518 14.473 1.00 79.81 84 LYS A CA 1
ATOM 638 C C . LYS A 1 84 ? -1.049 1.858 15.806 1.00 79.81 84 LYS A C 1
ATOM 640 O O . LYS A 1 84 ? -0.861 1.139 16.784 1.00 79.81 84 LYS A O 1
ATOM 645 N N . ASP A 1 85 ? -1.912 2.868 15.808 1.00 78.00 85 ASP A N 1
ATOM 646 C CA . ASP A 1 85 ? -2.575 3.370 17.018 1.00 78.00 85 ASP A CA 1
ATOM 647 C C . ASP A 1 85 ? -3.783 2.517 17.443 1.00 78.00 85 ASP A C 1
ATOM 649 O O . ASP A 1 85 ? -4.446 2.812 18.440 1.00 78.00 85 ASP A O 1
ATOM 653 N N . TYR A 1 86 ? -4.097 1.444 16.704 1.00 79.69 86 TYR A N 1
ATOM 654 C CA . TYR A 1 86 ? -5.249 0.586 16.985 1.00 79.69 86 TYR A CA 1
ATOM 655 C C . TYR A 1 86 ? -5.258 0.065 18.430 1.00 79.69 86 TYR A C 1
ATOM 657 O O . TYR A 1 86 ? -6.288 0.117 19.104 1.00 79.69 86 TYR A O 1
ATOM 665 N N . GLY A 1 87 ? -4.107 -0.402 18.924 1.00 80.12 87 GLY A N 1
ATOM 666 C CA . GLY A 1 87 ? -3.993 -0.951 20.275 1.00 80.12 87 GLY A CA 1
ATOM 667 C C . GLY A 1 87 ? -4.274 0.079 21.372 1.00 80.12 87 GLY A C 1
ATOM 668 O O . GLY A 1 87 ? -4.894 -0.250 22.383 1.00 80.12 87 GLY A O 1
ATOM 669 N N . GLU A 1 88 ? -3.865 1.331 21.170 1.00 82.75 88 GLU A N 1
ATOM 670 C CA . GLU A 1 88 ? -4.129 2.419 22.116 1.00 82.75 88 GLU A CA 1
ATOM 671 C C . GLU A 1 88 ? -5.597 2.842 22.083 1.00 82.75 88 GLU A C 1
ATOM 673 O O . GLU A 1 88 ? -6.231 2.951 23.136 1.00 82.75 88 GLU A O 1
ATOM 678 N N . LYS A 1 89 ? -6.178 2.979 20.883 1.00 81.06 89 LYS A N 1
ATOM 679 C CA . LYS A 1 89 ? -7.602 3.305 20.726 1.00 81.06 89 LYS A CA 1
ATOM 680 C C . LYS A 1 89 ? -8.514 2.242 21.333 1.00 81.06 89 LYS A C 1
ATOM 682 O O . LYS A 1 89 ? -9.521 2.586 21.949 1.00 81.06 89 LYS A O 1
ATOM 687 N N . LEU A 1 90 ? -8.148 0.964 21.220 1.00 82.94 90 LEU A N 1
ATOM 688 C CA . LEU A 1 90 ? -8.898 -0.127 21.840 1.00 82.94 90 LEU A CA 1
ATOM 689 C C . LEU A 1 90 ? -8.892 -0.018 23.372 1.00 82.94 90 LEU A C 1
ATOM 691 O O . LEU A 1 90 ? -9.951 -0.060 23.995 1.00 82.94 90 LEU A O 1
ATOM 695 N N . LYS A 1 91 ? -7.718 0.189 23.982 1.00 85.00 91 LYS A N 1
ATOM 696 C CA . LYS A 1 91 ? -7.593 0.362 25.441 1.00 85.00 91 LYS A CA 1
ATOM 697 C C . LYS A 1 91 ? -8.379 1.571 25.946 1.00 85.00 91 LYS A C 1
ATOM 699 O O . LYS A 1 91 ? -9.031 1.492 26.991 1.00 85.00 91 LYS A O 1
ATOM 704 N N . ALA A 1 92 ? -8.335 2.680 25.209 1.00 84.56 92 ALA A N 1
ATOM 705 C CA . ALA A 1 92 ? -9.105 3.875 25.532 1.00 84.56 92 ALA A CA 1
ATOM 706 C C . ALA A 1 92 ? -10.615 3.587 25.497 1.00 84.56 92 ALA A C 1
ATOM 708 O O . ALA A 1 92 ? -11.320 3.889 26.460 1.00 84.56 92 ALA A O 1
ATOM 709 N N . ALA A 1 93 ? -11.099 2.925 24.442 1.00 83.25 93 ALA A N 1
ATOM 710 C CA . ALA A 1 93 ? -12.506 2.563 24.293 1.00 83.25 93 ALA A CA 1
ATOM 711 C C . ALA A 1 93 ? -13.005 1.641 25.421 1.00 83.25 93 ALA A C 1
ATOM 713 O O . ALA A 1 93 ? -14.065 1.890 25.997 1.00 83.25 93 ALA A O 1
ATOM 714 N N . GLU A 1 94 ? -12.226 0.624 25.802 1.00 84.81 94 GLU A N 1
ATOM 715 C CA . GLU A 1 94 ? -12.566 -0.266 26.922 1.00 84.81 94 GLU A CA 1
ATOM 716 C C . GLU A 1 94 ? -12.583 0.461 28.273 1.00 84.81 94 GLU A C 1
ATOM 718 O O . GLU A 1 94 ? -13.410 0.166 29.141 1.00 84.81 94 GLU A O 1
ATOM 723 N N . THR A 1 95 ? -11.670 1.415 28.469 1.00 86.44 95 THR A N 1
ATOM 724 C CA . THR A 1 95 ? -11.605 2.222 29.695 1.00 86.44 95 THR A CA 1
ATOM 725 C C . THR A 1 95 ? -12.849 3.096 29.831 1.00 86.44 95 THR A C 1
ATOM 727 O O . THR A 1 95 ? -13.473 3.116 30.895 1.00 86.44 95 THR A O 1
ATOM 730 N N . VAL A 1 96 ? -13.258 3.751 28.740 1.00 84.19 96 VAL A N 1
ATOM 731 C CA . VAL A 1 96 ? -14.494 4.542 28.684 1.00 84.19 96 VAL A CA 1
ATOM 732 C C . VAL A 1 96 ? -15.714 3.655 28.931 1.00 84.19 96 VAL A C 1
ATOM 734 O O . VAL A 1 96 ? -16.554 3.998 29.758 1.00 84.19 96 VAL A O 1
ATOM 737 N N . GLU A 1 97 ? -15.791 2.475 28.307 1.00 84.50 97 GLU A N 1
ATOM 738 C CA . GLU A 1 97 ? -16.912 1.548 28.501 1.00 84.50 97 GLU A CA 1
ATOM 739 C C . GLU A 1 97 ? -17.055 1.110 29.970 1.00 84.50 97 GLU A C 1
ATOM 741 O O . GLU A 1 97 ? -18.160 1.106 30.524 1.00 84.50 97 GLU A O 1
ATOM 746 N N . LYS A 1 98 ? -15.941 0.772 30.633 1.00 87.00 98 LYS A N 1
ATOM 747 C CA . LYS A 1 98 ? -15.931 0.412 32.060 1.00 87.00 98 LYS A CA 1
ATOM 748 C C . LYS A 1 98 ? -16.384 1.579 32.940 1.00 87.00 98 LYS A C 1
ATOM 750 O O . LYS A 1 98 ? -17.174 1.365 33.863 1.00 87.00 98 LYS A O 1
ATOM 755 N N . ALA A 1 99 ? -15.916 2.794 32.652 1.00 87.19 99 ALA A N 1
ATOM 756 C CA . ALA A 1 99 ? -16.310 3.994 33.382 1.00 87.19 99 ALA A CA 1
ATOM 757 C C . ALA A 1 99 ? -17.813 4.280 33.230 1.00 87.19 99 ALA A C 1
ATOM 759 O O . ALA A 1 99 ? -18.499 4.452 34.237 1.00 87.19 99 ALA A O 1
ATOM 760 N N . SER A 1 100 ? -18.346 4.230 32.004 1.00 85.12 100 SER A N 1
ATOM 761 C CA . SER A 1 100 ? -19.777 4.418 31.736 1.00 85.12 100 SER A CA 1
ATOM 762 C C . SER A 1 100 ? -20.640 3.383 32.456 1.00 85.12 100 SER A C 1
ATOM 764 O O . SER A 1 100 ? -21.610 3.754 33.112 1.00 85.12 100 SER A O 1
ATOM 766 N N . LYS A 1 101 ? -20.270 2.094 32.416 1.00 88.50 101 LYS A N 1
ATOM 767 C CA . LYS A 1 101 ? -21.004 1.036 33.137 1.00 88.50 101 LYS A CA 1
ATOM 768 C C . LYS A 1 101 ? -21.025 1.269 34.647 1.00 88.50 101 LYS A C 1
ATOM 770 O O . LYS A 1 101 ? -22.058 1.062 35.280 1.00 88.50 101 LYS A O 1
ATOM 775 N N . LYS A 1 102 ? -19.902 1.710 35.225 1.00 89.62 102 LYS A N 1
ATOM 776 C CA . LYS A 1 102 ? -19.811 2.035 36.656 1.00 89.62 102 LYS A CA 1
ATOM 777 C C . LYS A 1 102 ? -20.695 3.231 37.018 1.00 89.62 102 LYS A C 1
ATOM 779 O O . LYS A 1 102 ? -21.364 3.195 38.045 1.00 89.62 102 LYS A O 1
ATOM 784 N N . TRP A 1 103 ? -20.720 4.257 36.170 1.00 87.25 103 TRP A N 1
ATOM 785 C CA . TRP A 1 103 ? -21.534 5.453 36.381 1.00 87.25 103 TRP A CA 1
ATOM 786 C C . TRP A 1 103 ? -23.031 5.143 36.314 1.00 87.25 103 TRP A C 1
ATOM 788 O O . TRP A 1 103 ? -23.759 5.485 37.239 1.00 87.25 103 TRP A O 1
ATOM 798 N N . ILE A 1 104 ? -23.463 4.396 35.291 1.00 87.00 104 ILE A N 1
ATOM 799 C CA . ILE A 1 104 ? -24.855 3.945 35.149 1.00 87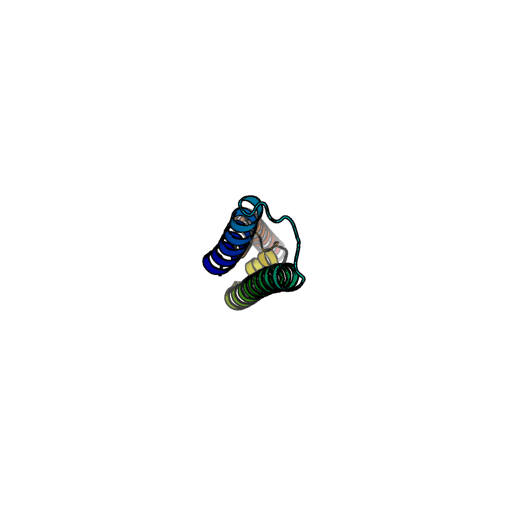.00 104 ILE A CA 1
ATOM 800 C C . ILE A 1 104 ? -25.278 3.152 36.386 1.00 87.00 104 ILE A C 1
ATOM 802 O O . ILE A 1 104 ? -26.281 3.492 37.006 1.00 87.00 104 ILE A O 1
ATOM 806 N N . LYS A 1 105 ? -24.472 2.163 36.801 1.00 86.00 105 LYS A N 1
ATOM 807 C CA . LYS A 1 105 ? -24.755 1.343 37.986 1.00 86.00 105 LYS A CA 1
ATOM 808 C C . LYS A 1 105 ? -24.969 2.195 39.242 1.00 86.00 105 LYS A C 1
ATOM 810 O O . LYS A 1 105 ? -25.908 1.934 39.982 1.00 86.00 105 LYS A O 1
ATOM 815 N N . ASN A 1 106 ? -24.132 3.211 39.446 1.00 79.88 106 ASN A N 1
ATOM 816 C CA . ASN A 1 106 ? -24.217 4.112 40.596 1.00 79.88 106 ASN A CA 1
ATOM 817 C C . ASN A 1 106 ? -25.351 5.149 40.495 1.00 79.88 106 ASN A C 1
ATOM 819 O O . ASN A 1 106 ? -25.728 5.701 41.516 1.00 79.88 106 ASN A O 1
ATOM 823 N N . SER A 1 107 ? -25.867 5.443 39.297 1.00 72.00 107 SER A N 1
ATOM 824 C CA . SER A 1 107 ? -27.008 6.357 39.095 1.00 72.00 107 SER A CA 1
ATOM 825 C C . SER A 1 107 ? -28.382 5.688 39.208 1.00 72.00 107 SER A C 1
ATOM 827 O O . SER A 1 107 ? -29.389 6.377 39.322 1.00 72.00 107 SER A O 1
ATOM 829 N N . THR A 1 108 ? -28.432 4.354 39.141 1.00 63.06 108 THR A N 1
ATOM 830 C CA . THR A 1 108 ? -29.663 3.548 39.245 1.00 63.06 108 THR A CA 1
ATOM 831 C C . THR A 1 108 ? -29.788 2.799 40.579 1.00 63.06 108 THR A C 1
ATOM 833 O O . THR A 1 108 ? -30.666 1.952 40.711 1.00 63.06 108 THR A O 1
ATOM 836 N N . SER A 1 109 ? -28.891 3.053 41.539 1.00 51.78 109 SER A N 1
ATOM 837 C CA . SER A 1 109 ? -28.962 2.585 42.937 1.00 51.78 109 SER A CA 1
ATOM 838 C C . SER A 1 109 ? -29.161 3.776 43.858 1.00 51.78 109 SER A C 1
ATOM 840 O O . SER A 1 109 ? -29.839 3.589 44.887 1.00 51.78 109 SER A O 1
#

Organism: NCBI:txid1563983

Foldseek 3Di:
DVVQLVVLVVVLVVLVVVVVPDPPDDDDVVSVVSNVVSVVVSVVVVVVVVVVLVVVLVVVLVVDDPLLSVLQVPADCDPHSSDPCSVVSVVVSVVVVVVVVVVVVVVVD